Protein AF-B7WN94-F1 (afdb_monomer_lite)

Structure (mmCIF, N/CA/C/O backbone):
data_AF-B7WN94-F1
#
_entry.id   AF-B7WN94-F1
#
loop_
_atom_site.group_PDB
_atom_site.id
_atom_site.type_symbol
_atom_site.label_atom_id
_atom_site.label_alt_id
_atom_site.label_comp_id
_atom_site.label_asym_id
_atom_site.label_entity_id
_atom_site.label_seq_id
_atom_site.pdbx_PDB_ins_code
_atom_site.Cartn_x
_atom_site.Cartn_y
_atom_site.Cartn_z
_atom_site.occupancy
_atom_site.B_iso_or_equiv
_atom_site.auth_seq_id
_atom_site.auth_comp_id
_atom_site.auth_asym_id
_atom_site.auth_atom_id
_atom_site.pdbx_PDB_model_num
ATOM 1 N N . MET A 1 1 ? 0.926 31.985 -8.164 1.00 32.06 1 MET A N 1
ATOM 2 C CA . MET A 1 1 ? 0.352 30.804 -8.839 1.00 32.06 1 MET A CA 1
ATOM 3 C C . MET A 1 1 ? 0.711 29.591 -8.010 1.00 32.06 1 MET A C 1
ATOM 5 O O . MET A 1 1 ? 1.872 29.433 -7.659 1.00 32.06 1 MET A O 1
ATOM 9 N N . SER A 1 2 ? -0.321 28.874 -7.577 1.00 38.44 2 SER A N 1
ATOM 10 C CA . SER A 1 2 ? -0.277 27.824 -6.563 1.00 38.44 2 SER A CA 1
ATOM 11 C C . SER A 1 2 ? 0.171 26.502 -7.182 1.00 38.44 2 SER A C 1
ATOM 13 O O . SER A 1 2 ? -0.452 26.045 -8.133 1.00 38.44 2 SER A O 1
ATOM 15 N N . MET A 1 3 ? 1.222 25.898 -6.632 1.00 33.12 3 MET A N 1
ATOM 16 C CA . MET A 1 3 ? 1.502 24.466 -6.738 1.00 33.12 3 MET A CA 1
ATOM 17 C C . MET A 1 3 ? 2.016 24.026 -5.371 1.00 33.12 3 MET A C 1
ATOM 19 O O . MET A 1 3 ? 3.213 24.041 -5.102 1.00 33.12 3 MET A O 1
ATOM 23 N N . LYS A 1 4 ? 1.087 23.709 -4.474 1.00 34.81 4 LYS A N 1
ATOM 24 C CA . LYS A 1 4 ? 1.373 22.890 -3.297 1.00 34.81 4 LYS A CA 1
ATOM 25 C C . LYS A 1 4 ? 0.512 21.641 -3.381 1.00 34.81 4 LYS A C 1
ATOM 27 O O . LYS A 1 4 ? -0.418 21.465 -2.610 1.00 34.81 4 LYS A O 1
ATOM 32 N N . GLU A 1 5 ? 0.832 20.784 -4.341 1.00 36.53 5 GLU A N 1
ATOM 33 C CA . GLU A 1 5 ? 0.541 19.358 -4.207 1.00 36.53 5 GLU A CA 1
ATOM 34 C C . GLU A 1 5 ? 1.697 18.728 -3.423 1.00 36.53 5 GLU A C 1
ATOM 36 O O . GLU A 1 5 ? 2.482 17.940 -3.937 1.00 36.53 5 GLU A O 1
ATOM 41 N N . GLU A 1 6 ? 1.831 19.102 -2.150 1.00 35.34 6 GLU A N 1
ATOM 42 C CA . GLU A 1 6 ? 2.543 18.255 -1.191 1.00 35.34 6 GLU A CA 1
ATOM 43 C C . GLU A 1 6 ? 1.537 17.229 -0.670 1.00 35.34 6 GLU A C 1
ATOM 45 O O . GLU A 1 6 ? 1.137 17.223 0.493 1.00 35.34 6 GLU A O 1
ATOM 50 N N . THR A 1 7 ? 1.084 16.346 -1.562 1.00 38.72 7 THR A N 1
ATOM 51 C CA . THR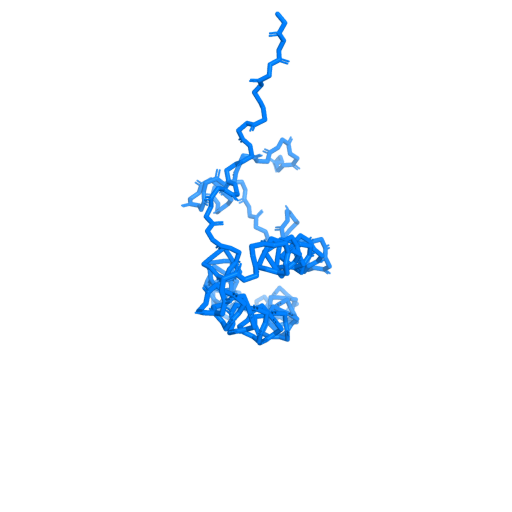 A 1 7 ? 0.520 15.077 -1.117 1.00 38.72 7 THR A CA 1
ATOM 52 C C . THR A 1 7 ? 1.665 14.344 -0.431 1.00 38.72 7 THR A C 1
ATOM 54 O O . THR A 1 7 ? 2.598 13.893 -1.098 1.00 38.72 7 THR A O 1
ATOM 57 N N . ASN A 1 8 ? 1.623 14.237 0.893 1.00 40.78 8 ASN A N 1
ATOM 58 C CA . ASN A 1 8 ? 2.562 13.468 1.718 1.00 40.78 8 ASN A CA 1
ATOM 59 C C . ASN A 1 8 ? 2.426 11.939 1.502 1.00 40.78 8 ASN A C 1
ATOM 61 O O . ASN A 1 8 ? 2.404 11.138 2.429 1.00 40.78 8 ASN A O 1
ATOM 65 N N . LEU A 1 9 ? 2.361 11.540 0.232 1.00 48.88 9 LEU A N 1
ATOM 66 C CA . LEU A 1 9 ? 2.454 10.203 -0.343 1.00 48.88 9 LEU A CA 1
ATOM 67 C C . LEU A 1 9 ? 3.776 10.067 -1.133 1.00 48.88 9 LEU A C 1
ATOM 69 O O . LEU A 1 9 ? 3.837 9.328 -2.116 1.00 48.88 9 LEU A O 1
ATOM 73 N N . SER A 1 10 ? 4.831 10.795 -0.733 1.00 46.09 10 SER A N 1
ATOM 74 C CA . SER A 1 10 ? 6.145 10.803 -1.408 1.00 46.09 10 SER A CA 1
ATOM 75 C C . SER A 1 10 ? 7.035 9.593 -1.075 1.00 46.09 10 SER A C 1
ATOM 77 O O . SER A 1 10 ? 8.171 9.506 -1.539 1.00 46.09 10 SER A O 1
ATOM 79 N N . GLY A 1 11 ? 6.518 8.636 -0.297 1.00 58.25 11 GLY A N 1
ATOM 80 C CA . GLY A 1 11 ? 7.164 7.349 -0.054 1.00 58.25 11 GLY A CA 1
ATOM 81 C C . GLY A 1 11 ? 6.980 6.372 -1.218 1.00 58.25 11 GLY A C 1
ATOM 82 O O . GLY A 1 11 ? 5.985 6.419 -1.941 1.00 58.25 11 GLY A O 1
ATOM 83 N N . ASP A 1 12 ? 7.939 5.456 -1.380 1.00 83.81 12 ASP A N 1
ATOM 84 C CA . ASP A 1 12 ? 7.809 4.305 -2.278 1.00 83.81 12 ASP A CA 1
ATOM 85 C C . ASP A 1 12 ? 6.462 3.578 -2.031 1.00 83.81 12 ASP A C 1
ATOM 87 O O . ASP A 1 12 ? 6.110 3.359 -0.865 1.00 83.81 12 ASP A O 1
ATOM 91 N N . PRO A 1 13 ? 5.694 3.208 -3.082 1.00 88.25 13 PRO A N 1
ATOM 92 C CA . PRO A 1 13 ? 4.333 2.687 -2.934 1.00 88.25 13 PRO A CA 1
ATOM 93 C C . PRO A 1 13 ? 4.203 1.510 -1.967 1.00 88.25 13 PRO A C 1
ATOM 95 O O . PRO A 1 13 ? 3.224 1.433 -1.223 1.00 88.25 13 PRO A O 1
ATOM 98 N N . LEU A 1 14 ? 5.205 0.629 -1.928 1.00 90.06 14 LEU A N 1
ATOM 99 C CA . LEU A 1 14 ? 5.219 -0.522 -1.032 1.00 90.06 14 LEU A CA 1
ATOM 100 C C . LEU A 1 14 ? 5.338 -0.084 0.432 1.00 90.06 14 LEU A C 1
ATOM 102 O O . LEU A 1 14 ? 4.654 -0.605 1.312 1.00 90.06 14 LEU A O 1
ATOM 106 N N . THR A 1 15 ? 6.175 0.919 0.689 1.00 89.12 15 THR A N 1
ATOM 107 C CA . THR A 1 15 ? 6.362 1.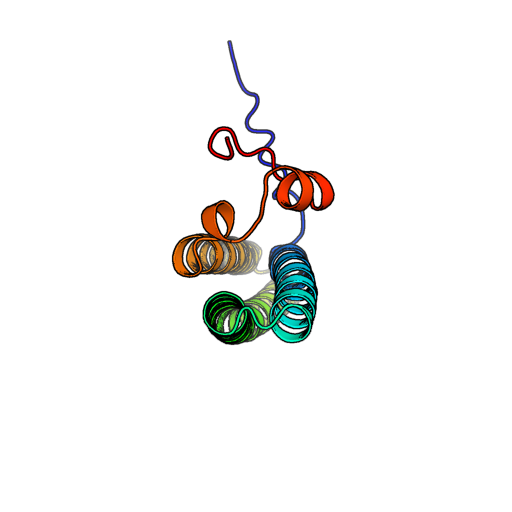483 2.030 1.00 89.12 15 THR A CA 1
ATOM 108 C C . THR A 1 15 ? 5.084 2.150 2.530 1.00 89.12 15 THR A C 1
ATOM 110 O O . THR A 1 15 ? 4.693 1.934 3.677 1.00 89.12 15 THR A O 1
ATOM 113 N N . SER A 1 16 ? 4.391 2.917 1.683 1.00 87.00 16 SER A N 1
ATOM 114 C CA . SER A 1 16 ? 3.122 3.553 2.060 1.00 87.00 16 SER A CA 1
ATOM 115 C C . SER A 1 16 ? 2.057 2.524 2.446 1.00 87.00 16 SER A C 1
ATOM 117 O O . SER A 1 16 ? 1.418 2.669 3.488 1.00 87.00 16 SER A O 1
ATOM 119 N N . VAL A 1 17 ? 1.891 1.468 1.644 1.00 91.38 17 VAL A N 1
ATOM 120 C CA . VAL A 1 17 ? 0.908 0.401 1.900 1.00 91.38 17 VAL A CA 1
ATOM 121 C C . VAL A 1 17 ? 1.204 -0.322 3.219 1.00 91.38 17 VAL A C 1
ATOM 123 O O . VAL A 1 17 ? 0.308 -0.468 4.051 1.00 91.38 17 VAL A O 1
ATOM 126 N N . ARG A 1 18 ? 2.474 -0.660 3.477 1.00 92.12 18 ARG A N 1
ATOM 127 C CA . ARG A 1 18 ? 2.918 -1.280 4.740 1.00 92.12 18 ARG A CA 1
ATOM 128 C C . ARG A 1 18 ? 2.681 -0.403 5.963 1.00 92.12 18 ARG A C 1
ATOM 130 O O . ARG A 1 18 ? 2.315 -0.911 7.022 1.00 92.12 18 ARG A O 1
ATOM 137 N N . THR A 1 19 ? 2.900 0.903 5.835 1.00 88.75 19 THR A N 1
ATOM 138 C CA . THR A 1 19 ? 2.663 1.853 6.927 1.00 88.75 19 THR A CA 1
ATOM 139 C C . THR A 1 19 ? 1.183 1.900 7.293 1.00 88.75 19 THR A C 1
ATOM 141 O O . THR A 1 19 ? 0.853 1.738 8.465 1.00 88.75 19 THR A O 1
ATOM 144 N N . ILE A 1 20 ? 0.288 2.029 6.306 1.00 87.56 20 ILE A N 1
ATOM 145 C CA . ILE A 1 20 ? -1.164 2.010 6.551 1.00 87.56 20 ILE A CA 1
ATOM 146 C C . ILE A 1 20 ? -1.598 0.690 7.184 1.00 87.56 20 ILE A C 1
ATOM 148 O O . ILE A 1 20 ? -2.366 0.697 8.146 1.00 87.56 20 ILE A O 1
ATOM 152 N N . ARG A 1 21 ? -1.069 -0.436 6.694 1.00 93.44 21 ARG A N 1
ATOM 153 C CA . ARG A 1 21 ? -1.360 -1.756 7.258 1.00 93.44 21 ARG A CA 1
ATOM 154 C C . ARG A 1 21 ? -1.079 -1.811 8.758 1.00 93.44 21 ARG A C 1
ATOM 156 O O . ARG A 1 21 ? -1.952 -2.202 9.521 1.00 93.44 21 ARG A O 1
ATOM 163 N N . ARG A 1 22 ? 0.104 -1.351 9.181 1.00 90.94 22 ARG A N 1
ATOM 164 C CA . ARG A 1 22 ? 0.508 -1.328 10.598 1.00 90.94 22 ARG A CA 1
ATOM 165 C C . ARG A 1 22 ? -0.404 -0.458 11.456 1.00 90.94 22 ARG A C 1
ATOM 167 O O . ARG A 1 22 ? -0.718 -0.833 12.581 1.00 90.94 22 ARG A O 1
ATOM 174 N N . VAL A 1 23 ? -0.841 0.692 10.942 1.00 89.00 23 VAL A N 1
ATOM 175 C CA . VAL A 1 23 ? -1.787 1.554 11.669 1.00 89.00 23 VAL A CA 1
ATOM 176 C C . VAL A 1 23 ? -3.134 0.848 11.841 1.00 89.00 23 VAL A C 1
ATOM 178 O O . VAL A 1 23 ? -3.700 0.854 12.932 1.00 89.00 23 VAL A O 1
ATOM 181 N N . LEU A 1 24 ? -3.631 0.182 10.796 1.00 90.81 24 LEU A N 1
ATOM 182 C CA . LEU A 1 24 ? -4.877 -0.582 10.871 1.00 90.81 24 LEU A CA 1
ATOM 183 C C . LEU A 1 24 ? -4.768 -1.795 11.804 1.00 90.81 24 LEU A C 1
ATOM 185 O O . LEU A 1 24 ? -5.732 -2.086 12.507 1.00 90.81 24 LEU A O 1
ATOM 189 N N . GLU A 1 25 ? -3.616 -2.472 11.851 1.00 93.56 25 GLU A N 1
ATOM 190 C CA . GLU A 1 25 ? -3.331 -3.551 12.811 1.00 93.56 25 GLU A CA 1
ATOM 191 C C . GLU A 1 25 ? -3.456 -3.030 14.252 1.00 93.56 25 GLU A C 1
ATOM 193 O O . GLU A 1 25 ? -4.227 -3.575 15.042 1.00 93.56 25 GLU A O 1
ATOM 198 N N . GLN A 1 26 ? -2.806 -1.905 14.570 1.00 91.06 26 GLN A N 1
ATOM 199 C CA . GLN A 1 26 ? -2.893 -1.272 15.893 1.00 91.06 26 GLN A CA 1
ATOM 200 C C . GLN A 1 26 ? -4.324 -0.830 16.239 1.00 91.06 26 GLN A C 1
ATOM 202 O O . GLN A 1 26 ? -4.797 -1.040 17.362 1.00 91.06 26 GLN A O 1
ATOM 207 N N . LYS A 1 27 ? -5.048 -0.246 15.274 1.00 89.31 27 LYS A N 1
ATOM 208 C CA . LYS A 1 27 ? -6.441 0.188 15.465 1.00 89.31 27 LYS A CA 1
ATOM 209 C C . LYS A 1 27 ? -7.378 -1.002 15.674 1.00 89.31 27 LYS A C 1
ATOM 211 O O . LYS A 1 27 ? -8.270 -0.932 16.520 1.00 89.31 27 LYS A O 1
ATOM 216 N N . MET A 1 28 ? -7.152 -2.107 14.962 1.00 93.06 28 MET A N 1
ATOM 217 C CA . MET A 1 28 ? -7.876 -3.366 15.141 1.00 93.06 28 MET A CA 1
ATOM 218 C C . MET A 1 28 ? -7.639 -3.957 16.534 1.00 93.06 28 MET A C 1
ATOM 220 O O . MET A 1 28 ? -8.601 -4.331 17.205 1.00 93.06 28 MET A O 1
ATOM 224 N N . GLU A 1 29 ? -6.384 -4.034 16.980 1.00 92.94 29 GLU A N 1
ATOM 225 C CA . GLU A 1 29 ? -6.021 -4.549 18.306 1.00 92.94 29 GLU A CA 1
ATOM 226 C C . GLU A 1 29 ? -6.677 -3.732 19.421 1.00 92.94 29 GLU A C 1
ATOM 228 O O . GLU A 1 29 ? -7.317 -4.298 20.312 1.00 92.94 29 GLU A O 1
ATOM 233 N N . LYS A 1 30 ? -6.616 -2.399 19.322 1.00 91.31 30 LYS A N 1
ATOM 234 C CA . LYS A 1 30 ? -7.293 -1.493 20.257 1.00 91.31 30 LYS A CA 1
ATOM 235 C C . LYS A 1 30 ? -8.813 -1.670 20.231 1.00 91.31 30 LYS A C 1
ATOM 237 O O . LYS A 1 30 ? -9.436 -1.751 21.284 1.00 91.31 30 LYS A O 1
ATOM 242 N N . ALA A 1 31 ? -9.420 -1.774 19.048 1.00 90.62 31 ALA A N 1
ATOM 243 C CA . ALA A 1 31 ? -10.859 -1.999 18.919 1.00 90.62 31 ALA A CA 1
ATOM 244 C C . ALA A 1 31 ? -11.295 -3.346 19.520 1.00 90.62 31 ALA A C 1
ATOM 246 O O . ALA A 1 31 ? -12.350 -3.415 20.149 1.00 90.62 31 ALA A O 1
ATOM 247 N N . ASN A 1 32 ? -10.486 -4.399 19.373 1.00 91.75 32 ASN A N 1
ATOM 248 C CA . ASN A 1 32 ? -10.726 -5.688 20.021 1.00 91.75 32 ASN A CA 1
ATOM 249 C C . ASN A 1 32 ? -10.645 -5.581 21.547 1.00 91.75 32 ASN A C 1
ATOM 251 O O . ASN A 1 32 ? -11.526 -6.098 22.232 1.00 91.75 32 ASN A O 1
ATOM 255 N N . PHE A 1 33 ? -9.631 -4.886 22.069 1.00 93.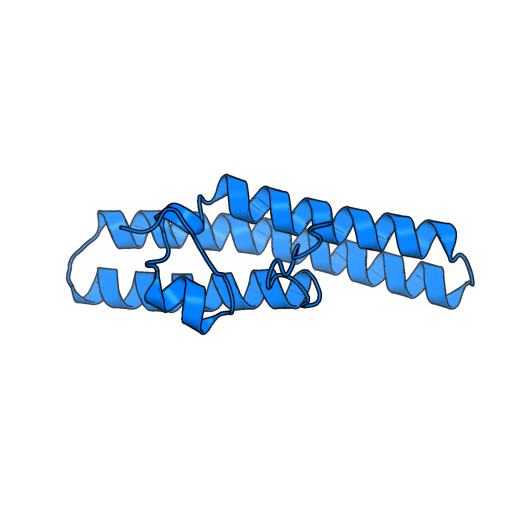25 33 PHE A N 1
ATOM 256 C CA . PHE A 1 33 ? -9.483 -4.642 23.506 1.00 93.25 33 PHE A CA 1
ATOM 257 C C . PHE A 1 33 ? -10.680 -3.868 24.085 1.00 93.25 33 PHE A C 1
ATOM 259 O O . PHE A 1 33 ? -11.211 -4.239 25.129 1.00 93.25 33 PHE A O 1
ATOM 266 N N . ASP A 1 34 ? -11.160 -2.854 23.363 1.00 92.50 34 ASP A N 1
ATOM 267 C CA . ASP A 1 34 ? -12.310 -2.025 23.746 1.00 92.50 34 ASP A CA 1
ATOM 268 C C . ASP A 1 34 ? -13.677 -2.726 23.553 1.00 92.50 34 ASP A C 1
ATOM 270 O O . ASP A 1 34 ? -14.719 -2.129 23.829 1.00 92.50 34 ASP A O 1
ATOM 274 N N . GLY A 1 35 ? -13.718 -3.954 23.018 1.00 91.00 35 GLY A N 1
ATOM 275 C CA . GLY A 1 35 ? -14.966 -4.661 22.700 1.00 91.00 35 GLY A CA 1
ATOM 276 C C . GLY A 1 35 ? -15.737 -4.095 21.495 1.00 91.00 35 GLY A C 1
ATOM 277 O O . GLY A 1 35 ? -16.914 -4.402 21.299 1.00 91.00 35 GLY A O 1
ATOM 278 N N . LYS A 1 36 ? -15.095 -3.278 20.653 1.00 90.94 36 LYS A N 1
ATOM 279 C CA . LYS A 1 36 ? -15.676 -2.657 19.449 1.00 90.94 36 LYS A CA 1
ATOM 280 C C . LYS A 1 36 ? -15.573 -3.595 18.242 1.00 90.94 36 LYS A C 1
ATOM 282 O O . LYS A 1 36 ? -14.866 -3.323 17.270 1.00 90.94 36 LYS A O 1
ATOM 287 N N . THR A 1 37 ? -16.316 -4.700 18.278 1.00 89.44 37 THR A N 1
ATOM 288 C CA . THR A 1 37 ? -16.220 -5.796 17.292 1.00 89.44 37 THR A CA 1
ATOM 289 C C . THR A 1 37 ? -16.415 -5.351 15.837 1.00 89.44 37 THR A C 1
ATOM 291 O O . THR A 1 37 ? -15.731 -5.852 14.943 1.00 89.44 37 THR A O 1
ATOM 294 N N . ILE A 1 38 ? -17.313 -4.392 15.574 1.00 88.88 38 ILE A N 1
ATOM 295 C CA . ILE A 1 38 ? -17.543 -3.875 14.213 1.00 88.88 38 ILE A CA 1
ATOM 296 C C . ILE A 1 38 ? -16.295 -3.150 13.703 1.00 88.88 38 ILE A C 1
ATOM 298 O O . ILE A 1 38 ? -15.830 -3.440 12.604 1.00 88.88 38 ILE A O 1
ATOM 302 N N . GLN A 1 39 ? -15.718 -2.260 14.513 1.00 86.81 39 GLN A N 1
ATOM 303 C CA . GLN A 1 39 ? -14.522 -1.506 14.143 1.00 86.81 39 GLN A CA 1
ATOM 304 C C . GLN A 1 39 ? -13.331 -2.438 13.889 1.00 86.81 39 GLN A C 1
ATOM 306 O O . GLN A 1 39 ? -12.644 -2.288 12.878 1.00 86.81 39 GLN A O 1
ATOM 311 N N . ALA A 1 40 ? -13.136 -3.449 14.741 1.00 89.94 40 ALA A N 1
ATOM 312 C CA . ALA A 1 40 ? -12.108 -4.465 14.533 1.00 89.94 40 ALA A CA 1
ATOM 313 C C . ALA A 1 40 ? -12.323 -5.250 13.226 1.00 89.94 40 ALA A C 1
ATOM 315 O O . ALA A 1 40 ? -11.385 -5.443 12.455 1.00 89.94 40 ALA A O 1
ATOM 316 N N . THR A 1 41 ? -13.568 -5.636 12.923 1.00 90.56 41 THR A N 1
ATOM 317 C CA . THR A 1 41 ? -13.908 -6.353 11.680 1.00 90.56 41 THR A CA 1
ATOM 318 C C . THR A 1 41 ? -13.643 -5.505 10.436 1.00 90.56 41 THR A C 1
ATOM 320 O O . THR A 1 41 ? -13.157 -6.016 9.427 1.00 90.56 41 THR A O 1
ATOM 323 N N . VAL A 1 42 ? -13.954 -4.209 10.488 1.00 90.75 42 VAL A N 1
ATOM 324 C CA . VAL A 1 42 ? -13.691 -3.283 9.381 1.00 90.75 42 VAL A CA 1
ATOM 325 C C . VAL A 1 42 ? -12.184 -3.121 9.158 1.00 90.75 42 VAL A C 1
ATOM 327 O O . VAL A 1 42 ? -11.735 -3.240 8.018 1.00 90.75 42 VAL A O 1
ATOM 330 N N . CYS A 1 43 ? -11.398 -2.948 10.227 1.00 91.19 43 CYS A N 1
ATOM 331 C CA . CYS A 1 43 ? -9.936 -2.877 10.130 1.00 91.19 43 CYS A CA 1
ATOM 332 C C . CYS A 1 43 ? -9.344 -4.175 9.560 1.00 91.19 43 CYS A C 1
ATOM 334 O O . CYS A 1 43 ? -8.511 -4.118 8.661 1.00 91.19 43 CYS A O 1
ATOM 336 N N . LEU A 1 44 ? -9.828 -5.344 9.997 1.00 93.38 44 LEU A N 1
ATOM 337 C CA . LEU A 1 44 ? -9.391 -6.639 9.468 1.00 93.38 44 LEU A CA 1
ATOM 338 C C . LEU A 1 44 ? -9.628 -6.758 7.956 1.00 93.38 44 LEU A C 1
ATOM 340 O O . LEU A 1 44 ? -8.738 -7.175 7.219 1.00 93.38 44 LEU A O 1
ATOM 344 N N . ARG A 1 45 ? -10.816 -6.367 7.478 1.00 93.88 45 ARG A N 1
ATOM 345 C CA . ARG A 1 45 ? -11.131 -6.387 6.039 1.00 93.88 45 ARG A CA 1
ATOM 346 C C . ARG A 1 45 ? -10.237 -5.433 5.248 1.00 93.88 45 ARG A C 1
ATOM 348 O O . ARG A 1 45 ? -9.816 -5.772 4.145 1.00 93.88 45 ARG A O 1
ATOM 355 N N . ALA A 1 46 ? -9.940 -4.262 5.810 1.00 93.25 46 ALA A N 1
ATOM 356 C CA . ALA A 1 46 ? -9.017 -3.310 5.206 1.00 93.25 46 ALA A CA 1
ATOM 357 C C . ALA A 1 46 ? -7.591 -3.883 5.109 1.00 93.25 46 ALA A C 1
ATOM 359 O O . ALA A 1 46 ? -6.988 -3.805 4.042 1.00 93.25 46 ALA A O 1
ATOM 360 N N . ILE A 1 47 ? -7.092 -4.529 6.170 1.00 94.81 47 ILE A N 1
ATOM 361 C CA . ILE A 1 47 ? -5.781 -5.204 6.189 1.00 94.81 47 ILE A CA 1
ATOM 362 C C . ILE A 1 47 ? -5.716 -6.299 5.120 1.00 94.81 47 ILE A C 1
ATOM 364 O O . ILE A 1 47 ? -4.798 -6.293 4.308 1.00 94.81 47 ILE A O 1
ATOM 368 N N . GLN A 1 48 ? -6.724 -7.173 5.041 1.00 94.75 48 GLN A N 1
ATOM 369 C CA . GLN A 1 48 ? -6.773 -8.239 4.030 1.00 94.75 48 GLN A CA 1
ATOM 370 C C . GLN A 1 48 ? -6.709 -7.682 2.604 1.00 94.75 48 GLN A C 1
ATOM 372 O O . GLN A 1 48 ? -5.995 -8.202 1.748 1.00 94.75 48 GLN A O 1
ATOM 377 N N . ARG A 1 49 ? -7.432 -6.587 2.345 1.00 94.81 49 ARG A N 1
ATOM 378 C CA . ARG A 1 49 ? -7.408 -5.919 1.042 1.00 94.81 49 ARG A CA 1
ATOM 379 C C . ARG A 1 49 ? -6.048 -5.287 0.750 1.00 94.81 49 ARG A C 1
ATOM 381 O O . ARG A 1 49 ? -5.604 -5.296 -0.392 1.00 94.81 49 ARG A O 1
ATOM 388 N N . ILE A 1 50 ? -5.398 -4.744 1.771 1.00 95.19 50 ILE A N 1
ATOM 389 C CA . ILE A 1 50 ? -4.046 -4.196 1.694 1.00 95.19 50 ILE A CA 1
ATOM 390 C C . ILE A 1 50 ? -3.022 -5.286 1.379 1.00 95.19 50 ILE A C 1
ATOM 392 O O . ILE A 1 50 ? -2.229 -5.078 0.465 1.00 95.19 50 ILE A O 1
ATOM 396 N N . ASP A 1 51 ? -3.086 -6.450 2.027 1.00 96.06 51 ASP A N 1
ATOM 397 C CA . ASP A 1 51 ? -2.174 -7.573 1.768 1.00 96.06 51 ASP A CA 1
ATOM 398 C C . ASP A 1 51 ? -2.265 -8.058 0.306 1.00 96.06 51 ASP A C 1
ATOM 400 O O . ASP A 1 51 ? -1.245 -8.308 -0.342 1.00 96.06 51 ASP A O 1
ATOM 404 N N . GLU A 1 52 ? -3.477 -8.118 -0.264 1.00 95.31 52 GLU A N 1
ATOM 405 C CA . GLU A 1 52 ? -3.677 -8.461 -1.682 1.00 95.31 52 GLU A CA 1
ATOM 406 C C . GLU A 1 52 ? -2.960 -7.488 -2.631 1.00 95.31 52 GLU A C 1
ATOM 408 O O . GLU A 1 52 ? -2.424 -7.898 -3.666 1.00 95.31 52 GLU A O 1
ATOM 413 N N . TYR A 1 53 ? -2.975 -6.192 -2.314 1.00 95.81 53 TYR A N 1
ATOM 414 C CA . TYR A 1 53 ? -2.327 -5.165 -3.131 1.00 95.81 53 TYR A CA 1
ATOM 415 C C . TYR A 1 53 ? -0.833 -5.040 -2.838 1.00 95.81 53 TYR A C 1
ATOM 417 O O . TYR A 1 53 ? -0.079 -4.752 -3.765 1.00 95.81 53 TYR A O 1
ATOM 425 N N . GLU A 1 54 ? -0.389 -5.307 -1.610 1.00 95.88 54 GLU A N 1
ATOM 426 C CA . GLU A 1 54 ? 1.030 -5.383 -1.261 1.00 95.88 54 GLU A CA 1
ATOM 427 C C . GLU A 1 54 ? 1.731 -6.421 -2.143 1.00 95.88 54 GLU A C 1
ATOM 429 O O . GLU A 1 54 ? 2.676 -6.075 -2.852 1.00 95.88 54 GLU A O 1
ATOM 434 N N . ALA A 1 55 ? 1.190 -7.642 -2.224 1.00 96.69 55 ALA A N 1
ATOM 435 C CA . ALA A 1 55 ? 1.741 -8.702 -3.072 1.00 96.69 55 ALA A CA 1
ATOM 436 C C . ALA A 1 55 ? 1.806 -8.304 -4.562 1.00 96.69 55 ALA A C 1
ATOM 438 O O . ALA A 1 55 ? 2.765 -8.624 -5.268 1.00 96.69 55 ALA A O 1
ATOM 439 N N . ARG A 1 56 ? 0.804 -7.562 -5.058 1.00 96.25 56 ARG A N 1
ATOM 440 C CA . ARG A 1 56 ? 0.807 -7.036 -6.438 1.00 96.25 56 ARG A CA 1
ATOM 441 C C . ARG A 1 56 ? 1.895 -5.985 -6.646 1.00 96.25 56 ARG A C 1
ATOM 443 O O . ARG A 1 56 ? 2.552 -5.985 -7.686 1.00 96.25 56 ARG A O 1
ATOM 450 N N . ILE A 1 57 ? 2.085 -5.094 -5.677 1.00 95.94 57 ILE A N 1
ATOM 451 C CA . ILE A 1 57 ? 3.120 -4.058 -5.726 1.00 95.94 57 ILE A CA 1
ATOM 452 C C . ILE A 1 57 ? 4.516 -4.694 -5.655 1.00 95.94 57 ILE A C 1
ATOM 454 O O . ILE A 1 57 ? 5.406 -4.238 -6.368 1.00 95.94 57 ILE A O 1
ATOM 458 N N . GLU A 1 58 ? 4.715 -5.760 -4.875 1.00 97.12 58 GLU A N 1
ATOM 459 C CA . GLU A 1 58 ? 5.984 -6.506 -4.818 1.00 97.12 58 GLU A CA 1
ATOM 460 C C . GLU A 1 58 ? 6.341 -7.184 -6.150 1.00 97.12 58 GLU A C 1
ATOM 462 O O . GLU A 1 58 ? 7.490 -7.111 -6.603 1.00 97.12 58 GLU A O 1
ATOM 467 N N . ASP A 1 59 ? 5.362 -7.797 -6.821 1.00 97.50 59 ASP A N 1
ATOM 468 C CA . ASP A 1 59 ? 5.558 -8.363 -8.160 1.00 97.50 59 ASP A CA 1
ATOM 469 C C . ASP A 1 59 ? 5.923 -7.264 -9.173 1.00 97.50 59 ASP A C 1
ATOM 471 O O . ASP A 1 59 ? 6.900 -7.389 -9.918 1.00 97.50 59 ASP A O 1
ATOM 475 N N . LEU A 1 60 ? 5.211 -6.133 -9.151 1.00 96.75 60 LEU A N 1
ATOM 476 C CA . LEU A 1 60 ? 5.532 -4.978 -9.994 1.00 96.75 60 LEU A CA 1
ATOM 477 C C . LEU A 1 60 ? 6.919 -4.397 -9.690 1.00 96.75 60 LEU A C 1
ATOM 479 O O . LEU A 1 60 ? 7.649 -4.067 -10.626 1.00 96.75 60 LEU A O 1
ATOM 483 N N . ALA A 1 61 ? 7.317 -4.318 -8.419 1.00 95.25 61 ALA A N 1
ATOM 484 C CA . ALA A 1 61 ? 8.647 -3.873 -8.015 1.00 95.25 61 ALA A CA 1
ATOM 485 C C . ALA A 1 61 ? 9.734 -4.812 -8.556 1.00 95.25 61 ALA A C 1
ATOM 487 O O . ALA A 1 61 ? 10.733 -4.351 -9.106 1.00 95.25 61 ALA A O 1
ATOM 488 N N . THR A 1 62 ? 9.506 -6.124 -8.487 1.00 97.12 62 THR A N 1
ATOM 489 C CA . THR A 1 62 ? 10.417 -7.130 -9.050 1.00 97.12 62 THR A CA 1
ATOM 490 C C . THR A 1 62 ? 10.553 -6.973 -10.567 1.00 97.12 62 THR A C 1
ATOM 492 O O . THR A 1 62 ? 11.664 -7.001 -11.102 1.00 97.12 62 THR A O 1
ATOM 495 N N . ARG A 1 63 ? 9.439 -6.769 -11.281 1.00 96.88 63 ARG A N 1
ATOM 496 C CA . ARG A 1 63 ? 9.442 -6.530 -12.736 1.00 96.88 63 ARG A CA 1
ATOM 497 C C . ARG A 1 63 ? 10.126 -5.213 -13.101 1.00 96.88 63 ARG A C 1
ATOM 499 O O . ARG A 1 63 ? 10.887 -5.181 -14.066 1.00 96.88 63 ARG A O 1
ATOM 506 N N . ARG A 1 64 ? 9.920 -4.157 -12.306 1.00 95.75 64 ARG A N 1
ATOM 507 C CA . ARG A 1 64 ? 10.617 -2.871 -12.446 1.00 95.75 64 ARG A CA 1
ATOM 508 C C . ARG A 1 64 ? 12.128 -3.054 -12.351 1.00 95.75 64 ARG A C 1
ATOM 510 O O . ARG A 1 64 ? 12.840 -2.561 -13.219 1.00 95.75 64 ARG A O 1
ATOM 517 N N . SER A 1 65 ? 12.610 -3.773 -11.337 1.00 94.69 65 SER A N 1
ATOM 518 C CA . SER A 1 65 ? 14.043 -4.043 -11.162 1.00 94.69 65 SER A CA 1
ATOM 519 C C . SER A 1 65 ? 14.627 -4.803 -12.353 1.00 94.69 65 SER A C 1
ATOM 521 O O . SER A 1 65 ? 15.637 -4.374 -12.898 1.00 94.69 65 SER A O 1
ATOM 523 N N . LYS A 1 66 ? 13.940 -5.842 -12.845 1.00 97.06 66 LYS A N 1
ATOM 524 C CA . LYS A 1 66 ? 14.364 -6.576 -14.052 1.00 97.06 66 LYS A CA 1
ATOM 525 C C . LYS A 1 66 ? 14.430 -5.686 -15.296 1.00 97.06 66 LYS A C 1
ATOM 527 O O . LYS A 1 66 ? 15.362 -5.808 -16.081 1.00 97.06 66 LYS A O 1
ATOM 532 N N . ALA A 1 67 ? 13.464 -4.783 -15.479 1.00 94.62 67 ALA A N 1
ATOM 533 C CA . ALA A 1 67 ? 13.479 -3.828 -16.588 1.00 94.62 67 ALA A CA 1
ATOM 534 C C . ALA A 1 67 ? 14.678 -2.865 -16.497 1.00 94.62 67 ALA A C 1
ATOM 536 O O . ALA A 1 67 ? 15.321 -2.587 -17.507 1.00 94.62 67 ALA A O 1
ATOM 537 N N . LEU A 1 68 ? 15.026 -2.413 -15.287 1.00 94.06 68 LEU A N 1
ATOM 538 C CA . LEU A 1 68 ? 16.216 -1.590 -15.050 1.00 94.06 68 LEU A CA 1
ATOM 539 C C . LEU A 1 68 ? 17.517 -2.354 -15.333 1.00 94.06 68 LEU A C 1
ATOM 541 O O . LEU A 1 68 ? 18.416 -1.790 -15.951 1.00 94.06 68 LEU A O 1
ATOM 545 N N . GLU A 1 69 ? 17.607 -3.626 -14.935 1.00 96.81 69 GLU A N 1
ATOM 546 C CA . GLU A 1 69 ? 18.778 -4.485 -15.182 1.00 96.81 69 GLU A CA 1
ATOM 547 C C . GLU A 1 69 ? 19.087 -4.647 -16.677 1.00 96.81 69 GLU A C 1
ATOM 549 O O . GLU A 1 69 ? 20.253 -4.648 -17.068 1.00 96.81 69 GLU A O 1
ATOM 554 N N . VAL A 1 70 ? 18.055 -4.742 -17.522 1.00 96.62 70 VAL A N 1
ATOM 555 C CA . VAL A 1 70 ? 18.210 -4.845 -18.986 1.00 96.62 70 VAL A CA 1
ATOM 556 C C . VAL A 1 70 ? 18.247 -3.484 -19.697 1.00 96.62 70 VAL A C 1
ATOM 558 O O . VAL A 1 70 ? 18.353 -3.437 -20.921 1.00 96.62 70 VAL A O 1
ATOM 561 N N . GLY A 1 71 ? 18.161 -2.375 -18.951 1.00 95.75 71 GLY A N 1
ATOM 562 C CA . GLY A 1 71 ? 18.209 -1.009 -19.482 1.00 95.75 71 GLY A CA 1
ATOM 563 C C . GLY A 1 71 ? 16.911 -0.498 -20.124 1.00 95.75 71 GLY A C 1
ATOM 564 O O . GLY A 1 71 ? 16.924 0.559 -20.756 1.00 95.75 71 GLY A O 1
ATOM 565 N N . ASP A 1 72 ? 15.782 -1.195 -19.962 1.00 96.88 72 ASP A N 1
ATOM 566 C CA . ASP A 1 72 ? 14.477 -0.756 -20.474 1.00 96.88 72 ASP A CA 1
ATOM 567 C C . ASP A 1 72 ? 13.805 0.228 -19.502 1.00 96.88 72 ASP A C 1
ATOM 569 O O . ASP A 1 72 ? 12.939 -0.114 -18.687 1.00 96.88 72 ASP A O 1
ATOM 573 N N . LEU A 1 73 ? 14.219 1.493 -19.599 1.00 94.88 73 LEU A N 1
ATOM 574 C CA . LEU A 1 73 ? 13.720 2.576 -18.746 1.00 94.88 73 LEU A CA 1
ATOM 575 C C . LEU A 1 73 ? 12.220 2.851 -18.942 1.00 94.88 73 LEU A C 1
ATOM 577 O O . LEU A 1 73 ? 11.537 3.230 -17.991 1.00 94.88 73 LEU A O 1
ATOM 581 N N . ASN A 1 74 ? 11.686 2.627 -20.147 1.00 96.25 74 ASN A N 1
ATOM 582 C CA . ASN A 1 74 ? 10.268 2.848 -20.434 1.00 96.25 74 ASN A CA 1
ATOM 583 C C . ASN A 1 74 ? 9.393 1.808 -19.727 1.00 96.25 74 ASN A C 1
ATOM 585 O O . ASN A 1 74 ? 8.359 2.158 -19.154 1.00 96.25 74 ASN A O 1
ATOM 589 N N . MET A 1 75 ? 9.795 0.534 -19.741 1.00 95.00 75 MET A N 1
ATOM 590 C CA . MET A 1 75 ? 9.085 -0.503 -18.990 1.00 95.00 75 MET A CA 1
ATOM 591 C C . MET A 1 75 ? 9.251 -0.339 -17.481 1.00 95.00 75 MET A C 1
ATOM 593 O O . MET A 1 75 ? 8.274 -0.509 -16.748 1.00 95.00 75 MET A O 1
ATOM 597 N N . ALA A 1 76 ? 10.436 0.055 -17.008 1.00 94.38 76 ALA A N 1
ATOM 598 C CA . ALA A 1 76 ? 10.639 0.367 -15.596 1.00 94.38 76 ALA A CA 1
ATOM 599 C C . ALA A 1 76 ? 9.680 1.475 -15.119 1.00 94.38 76 ALA A C 1
ATOM 601 O O . ALA A 1 76 ? 9.031 1.328 -14.080 1.00 94.38 76 ALA A O 1
ATOM 602 N N . GLU A 1 77 ? 9.514 2.540 -15.904 1.00 93.81 77 GLU A N 1
ATOM 603 C CA . GLU A 1 77 ? 8.591 3.625 -15.564 1.00 93.81 77 GLU A CA 1
ATOM 604 C C . GLU A 1 77 ? 7.122 3.181 -15.593 1.00 93.81 77 GLU A C 1
ATOM 606 O O . GLU A 1 77 ? 6.358 3.505 -14.683 1.00 93.81 77 GLU A O 1
ATOM 611 N N . ARG A 1 78 ? 6.723 2.357 -16.570 1.00 95.88 78 ARG A N 1
ATOM 612 C CA . ARG A 1 78 ? 5.370 1.771 -16.604 1.00 95.88 78 ARG A CA 1
ATOM 613 C C . ARG A 1 78 ? 5.076 0.938 -15.360 1.00 95.88 78 ARG A C 1
ATOM 615 O O . ARG A 1 78 ? 3.993 1.058 -14.791 1.00 95.88 78 ARG A O 1
ATOM 622 N N . HIS A 1 79 ? 6.029 0.119 -14.917 1.00 96.31 79 HIS A N 1
ATOM 623 C CA . HIS A 1 79 ? 5.876 -0.647 -13.682 1.00 96.31 79 HIS A CA 1
ATOM 624 C C . HIS A 1 79 ? 5.800 0.264 -12.455 1.00 96.31 79 HIS A C 1
ATOM 626 O O . HIS A 1 79 ? 4.968 0.021 -11.584 1.00 96.31 79 HIS A O 1
ATOM 632 N N . ARG A 1 80 ? 6.593 1.342 -12.402 1.00 93.81 80 ARG A N 1
ATOM 633 C CA . ARG A 1 80 ? 6.529 2.334 -11.318 1.00 93.81 80 ARG A CA 1
ATOM 634 C C . ARG A 1 80 ? 5.155 3.008 -11.233 1.00 93.81 80 ARG A C 1
ATOM 636 O O . ARG A 1 80 ? 4.610 3.113 -10.138 1.00 93.81 80 ARG A O 1
ATOM 643 N N . LEU A 1 81 ? 4.589 3.433 -12.363 1.00 94.25 81 LEU A N 1
ATOM 644 C CA . LEU A 1 81 ? 3.254 4.039 -12.412 1.00 94.25 81 LEU A CA 1
ATOM 645 C C . LEU A 1 81 ? 2.172 3.040 -11.986 1.00 94.25 81 LEU A C 1
ATOM 647 O O . LEU A 1 81 ? 1.350 3.365 -11.137 1.00 94.25 81 LEU A O 1
ATOM 651 N N . ALA A 1 82 ? 2.249 1.789 -12.451 1.00 95.38 82 ALA A N 1
ATOM 652 C CA . ALA A 1 82 ? 1.328 0.739 -12.017 1.00 95.38 82 ALA A CA 1
ATOM 653 C C . ALA A 1 82 ? 1.394 0.472 -10.498 1.00 95.38 82 ALA A C 1
ATOM 655 O O . ALA A 1 82 ? 0.367 0.205 -9.876 1.00 95.38 82 ALA A O 1
ATOM 656 N N . MET A 1 83 ? 2.578 0.569 -9.874 1.00 95.69 83 MET A N 1
ATOM 657 C CA . MET A 1 83 ? 2.706 0.464 -8.412 1.00 95.69 83 MET A CA 1
ATOM 658 C C . MET A 1 83 ? 1.963 1.600 -7.694 1.00 95.69 83 MET A C 1
ATOM 660 O O . MET A 1 83 ? 1.312 1.356 -6.677 1.00 95.69 83 MET A O 1
ATOM 664 N N . ILE A 1 84 ? 2.055 2.828 -8.214 1.00 92.44 84 ILE A N 1
ATOM 665 C CA . ILE A 1 84 ? 1.344 3.999 -7.677 1.00 92.44 84 ILE A CA 1
ATOM 666 C C . ILE A 1 84 ? -0.168 3.813 -7.823 1.00 92.44 84 ILE A C 1
ATOM 668 O O . ILE A 1 84 ? -0.894 3.978 -6.845 1.00 92.44 84 ILE A O 1
ATOM 672 N N . ASP A 1 85 ? -0.629 3.371 -8.992 1.00 93.00 85 ASP A N 1
ATOM 673 C CA . ASP A 1 85 ? -2.049 3.110 -9.235 1.00 93.00 85 ASP A CA 1
ATOM 674 C C . ASP A 1 85 ? -2.592 2.027 -8.293 1.00 93.00 85 ASP A C 1
ATOM 676 O O . ASP A 1 85 ? -3.692 2.165 -7.749 1.00 93.00 85 ASP A O 1
ATOM 680 N N . CYS A 1 86 ? -1.820 0.961 -8.046 1.00 93.12 86 CYS A N 1
ATOM 681 C CA . CYS A 1 86 ? -2.178 -0.070 -7.071 1.00 93.12 86 CYS A CA 1
ATOM 682 C C . CYS A 1 86 ? -2.332 0.505 -5.658 1.00 93.12 86 CYS A C 1
ATOM 684 O O . CYS A 1 86 ? -3.336 0.219 -5.001 1.00 93.12 86 CYS A O 1
ATOM 686 N N . ARG A 1 87 ? -1.377 1.329 -5.205 1.00 92.25 87 ARG A N 1
ATOM 687 C CA . ARG A 1 87 ? -1.439 2.007 -3.901 1.00 92.25 87 ARG A CA 1
ATOM 688 C C . ARG A 1 87 ? -2.689 2.882 -3.792 1.00 92.25 87 ARG A C 1
ATOM 690 O O . ARG A 1 87 ? -3.451 2.754 -2.836 1.00 92.25 87 ARG A O 1
ATOM 697 N N . ASP A 1 88 ? -2.924 3.743 -4.773 1.00 90.12 88 ASP A N 1
ATOM 698 C CA . ASP A 1 88 ? -4.033 4.699 -4.723 1.00 90.12 88 ASP A CA 1
ATOM 699 C C . ASP A 1 88 ? -5.387 3.984 -4.799 1.00 90.12 88 ASP A C 1
ATOM 701 O O . ASP A 1 88 ? -6.341 4.352 -4.107 1.00 90.12 88 ASP A O 1
ATOM 705 N N . THR A 1 89 ? -5.464 2.907 -5.586 1.00 92.19 89 THR A N 1
ATOM 706 C CA . THR A 1 89 ? -6.659 2.063 -5.674 1.00 92.19 89 THR A CA 1
ATOM 707 C C . THR A 1 89 ? -6.980 1.418 -4.332 1.00 92.19 89 THR A C 1
ATOM 709 O O . THR A 1 89 ? -8.136 1.462 -3.908 1.00 92.19 89 THR A O 1
ATOM 712 N N . VAL A 1 90 ? -5.991 0.835 -3.644 1.00 91.69 90 VAL A N 1
ATOM 713 C CA . VAL A 1 90 ? -6.261 0.180 -2.359 1.00 91.69 90 VAL A CA 1
ATOM 714 C C . VAL A 1 90 ? -6.621 1.187 -1.276 1.00 91.69 90 VAL A C 1
ATOM 716 O O . VAL A 1 90 ? -7.565 0.938 -0.531 1.00 91.69 90 VAL A O 1
ATOM 719 N N . PHE A 1 91 ? -5.975 2.356 -1.243 1.00 88.62 91 PHE A N 1
ATOM 720 C CA . PHE A 1 91 ? -6.302 3.401 -0.269 1.00 88.62 91 PHE A CA 1
ATOM 721 C C . PHE A 1 91 ? -7.737 3.907 -0.417 1.00 88.62 91 PHE A C 1
ATOM 723 O O . PHE A 1 91 ? -8.450 4.047 0.580 1.00 88.62 91 PHE A O 1
ATOM 730 N N . ARG A 1 92 ? -8.205 4.082 -1.657 1.00 86.94 92 ARG A N 1
ATOM 731 C CA . ARG A 1 92 ? -9.613 4.404 -1.924 1.00 86.94 92 ARG A CA 1
ATOM 732 C C . ARG A 1 92 ? -10.546 3.251 -1.564 1.00 86.94 92 ARG A C 1
ATOM 734 O O . ARG A 1 92 ? -11.593 3.489 -0.973 1.00 86.94 92 ARG A O 1
ATOM 741 N N . ALA A 1 93 ? -10.176 2.014 -1.900 1.00 86.81 93 ALA A N 1
ATOM 742 C CA . ALA A 1 93 ? -11.021 0.840 -1.687 1.00 86.81 93 ALA A CA 1
ATOM 743 C C . ALA A 1 93 ? -11.241 0.503 -0.206 1.00 86.81 93 ALA A C 1
ATOM 745 O O . ALA A 1 93 ? -12.298 -0.016 0.142 1.00 86.81 93 ALA A O 1
ATOM 746 N N . VAL A 1 94 ? -10.258 0.777 0.656 1.00 86.12 94 VAL A N 1
ATOM 747 C CA . VAL A 1 94 ? -10.390 0.565 2.106 1.00 86.12 94 VAL A CA 1
ATOM 748 C C . VAL A 1 94 ? -10.871 1.809 2.848 1.00 86.12 94 VAL A C 1
ATOM 750 O O . VAL A 1 94 ? -11.004 1.760 4.064 1.00 86.12 94 VAL A O 1
ATOM 753 N N . HIS A 1 95 ? -11.140 2.907 2.134 1.00 80.12 95 HIS A N 1
ATOM 754 C CA . HIS A 1 95 ? -11.535 4.191 2.708 1.00 80.12 95 HIS A CA 1
ATOM 755 C C . HIS A 1 95 ? -10.606 4.636 3.847 1.00 80.12 95 HIS A C 1
ATOM 757 O O . HIS A 1 95 ? -11.071 4.928 4.948 1.00 80.12 95 HIS A O 1
ATOM 763 N N . VAL A 1 96 ? -9.291 4.676 3.587 1.00 71.81 96 VAL A N 1
ATOM 764 C CA . VAL A 1 96 ? -8.270 5.048 4.591 1.00 71.81 96 VAL A CA 1
ATOM 765 C C . VAL A 1 96 ? -8.653 6.323 5.346 1.00 71.81 96 VAL A C 1
ATOM 767 O O . VAL A 1 96 ? -8.550 6.349 6.567 1.00 71.81 96 VAL A O 1
ATOM 770 N N . ASP A 1 97 ? -9.173 7.328 4.640 1.00 70.00 97 ASP A N 1
ATOM 771 C CA . ASP A 1 97 ? -9.561 8.619 5.221 1.00 70.00 97 ASP A CA 1
ATOM 772 C C . ASP A 1 97 ? -10.738 8.537 6.208 1.00 70.00 97 ASP A C 1
ATOM 774 O O . ASP A 1 97 ? -10.886 9.414 7.049 1.00 70.00 97 ASP A O 1
ATOM 778 N N . LEU A 1 98 ? -11.579 7.499 6.116 1.00 72.69 98 LEU A N 1
ATOM 779 C CA . LEU A 1 98 ? -12.673 7.240 7.063 1.00 72.69 98 LEU A CA 1
ATOM 780 C C . LEU A 1 98 ? -12.242 6.325 8.212 1.00 72.69 98 LEU A C 1
ATOM 782 O O . LEU A 1 98 ? -12.871 6.313 9.268 1.00 72.69 98 L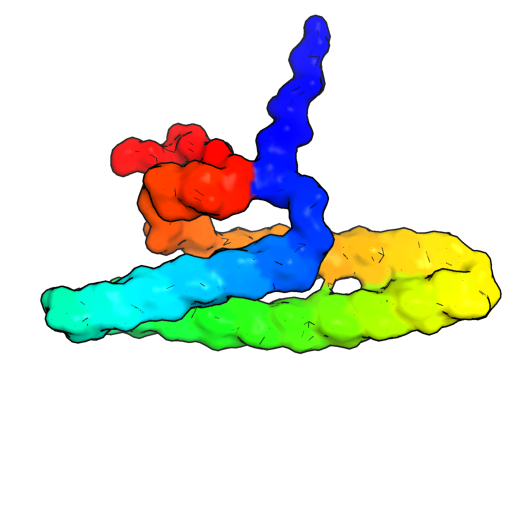EU A O 1
ATOM 786 N N . LEU A 1 99 ? -11.219 5.497 7.988 1.00 71.62 99 LEU A N 1
ATOM 787 C CA . LEU A 1 99 ? -10.732 4.550 8.988 1.00 71.62 99 LEU A CA 1
ATOM 788 C C . LEU A 1 99 ? -9.681 5.151 9.905 1.00 71.62 99 LEU A C 1
ATOM 790 O O . LEU A 1 99 ? -9.557 4.686 11.036 1.00 71.62 99 LEU A O 1
ATOM 794 N N . LEU A 1 100 ? -8.930 6.140 9.437 1.00 69.38 100 LEU A N 1
ATOM 795 C CA . LEU A 1 100 ? -7.874 6.790 10.197 1.00 69.38 100 LEU A CA 1
ATOM 796 C C . LEU A 1 100 ? -8.333 8.174 10.647 1.00 69.38 100 LEU A C 1
ATOM 798 O O . LEU A 1 100 ? -8.786 8.981 9.839 1.00 69.38 100 LEU A O 1
ATOM 802 N N . ASP A 1 101 ? -8.193 8.442 11.942 1.00 67.88 101 ASP A N 1
ATOM 803 C CA . ASP A 1 101 ? -8.495 9.764 12.490 1.00 67.88 101 ASP A CA 1
ATOM 804 C C . ASP A 1 101 ? -7.421 10.773 12.052 1.00 67.88 101 ASP A C 1
ATOM 806 O O . ASP A 1 101 ? -6.307 10.400 11.670 1.00 67.88 101 ASP A O 1
ATOM 810 N N . ARG A 1 102 ? -7.720 12.075 12.128 1.00 64.19 102 ARG A N 1
ATOM 811 C CA . ARG A 1 102 ? -6.817 13.136 11.645 1.00 64.19 102 ARG A CA 1
ATOM 812 C C . ARG A 1 102 ? -5.406 13.051 12.233 1.00 64.19 102 ARG A C 1
ATOM 814 O O . ARG A 1 102 ? -4.428 13.283 11.525 1.00 64.19 102 ARG A O 1
ATOM 821 N N . ASP A 1 103 ? -5.303 12.705 13.512 1.00 60.62 103 ASP A N 1
ATOM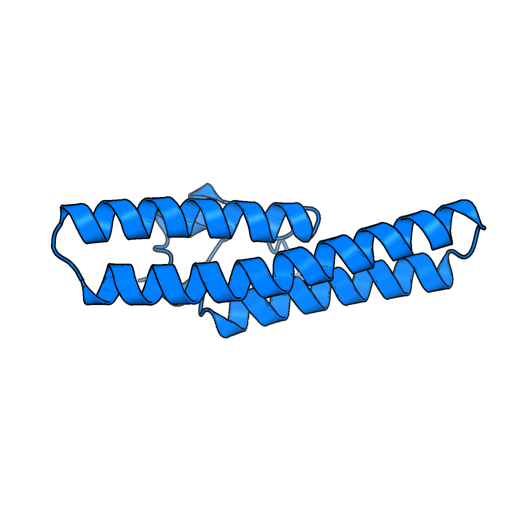 822 C CA . ASP A 1 103 ? -4.022 12.550 14.203 1.00 60.62 103 ASP A CA 1
ATOM 823 C C . ASP A 1 103 ? -3.251 11.312 13.725 1.00 60.62 103 ASP A C 1
ATOM 825 O O . ASP A 1 103 ? -2.027 11.362 13.590 1.00 60.62 103 ASP A O 1
ATOM 829 N N . GLU A 1 104 ? -3.954 10.226 13.394 1.00 63.16 104 GLU A N 1
ATOM 830 C CA . GLU A 1 104 ? -3.365 9.000 12.842 1.00 63.16 104 GLU A CA 1
ATOM 831 C C . GLU A 1 104 ? -2.882 9.230 11.406 1.00 63.16 104 GLU A C 1
ATOM 833 O O . GLU A 1 104 ? -1.772 8.826 11.064 1.00 63.16 104 GLU A O 1
ATOM 838 N N . LEU A 1 105 ? -3.664 9.959 10.601 1.00 63.56 105 LEU A N 1
ATOM 839 C CA . LEU A 1 105 ? -3.287 10.417 9.262 1.00 63.56 105 LEU A CA 1
ATOM 840 C C . LEU A 1 105 ? -2.062 11.337 9.318 1.00 63.56 105 LEU A C 1
ATOM 842 O O . LEU A 1 105 ? -1.099 11.141 8.577 1.00 63.56 105 LEU A O 1
ATOM 846 N N . ARG A 1 106 ? -2.029 12.286 10.257 1.00 61.59 106 ARG A N 1
ATOM 847 C CA . ARG A 1 106 ? -0.898 13.206 10.421 1.00 61.59 106 ARG A CA 1
ATOM 848 C C . ARG A 1 106 ? 0.373 12.495 10.889 1.00 61.59 106 ARG A C 1
ATOM 850 O O . ARG A 1 106 ? 1.458 12.860 10.435 1.00 61.59 106 ARG A O 1
ATOM 857 N N . ALA A 1 107 ? 0.260 11.477 11.745 1.00 56.22 107 ALA A N 1
ATOM 858 C CA . ALA A 1 107 ? 1.394 10.680 12.223 1.00 56.22 107 ALA A CA 1
ATOM 859 C C . ALA A 1 107 ? 2.110 9.908 11.098 1.00 56.22 107 ALA A C 1
ATOM 861 O O . ALA A 1 107 ? 3.305 9.634 11.203 1.00 56.22 107 ALA A O 1
ATOM 862 N N . ILE A 1 108 ? 1.404 9.611 10.005 1.00 55.81 108 ILE A N 1
ATOM 863 C CA . ILE A 1 108 ? 1.954 8.978 8.796 1.00 55.81 108 ILE A CA 1
ATOM 864 C C . ILE A 1 108 ? 2.176 9.974 7.645 1.00 55.81 108 ILE A C 1
ATOM 866 O O . ILE A 1 108 ? 2.461 9.569 6.520 1.00 55.81 108 ILE A O 1
ATOM 870 N N . GLY A 1 109 ? 2.051 11.274 7.927 1.00 52.19 109 GLY A N 1
ATOM 871 C CA . GLY A 1 109 ? 2.288 12.374 6.996 1.00 52.19 109 GLY A CA 1
ATOM 872 C C . GLY A 1 109 ? 1.051 12.873 6.246 1.00 52.19 109 GLY A C 1
ATOM 873 O O . GLY A 1 109 ? 1.094 13.968 5.702 1.00 52.19 109 GLY A O 1
ATOM 874 N N . VAL A 1 110 ? -0.073 12.166 6.237 1.00 53.59 110 VAL A N 1
ATOM 875 C CA . VAL A 1 110 ? -1.265 12.544 5.463 1.00 53.59 110 VAL A CA 1
ATOM 876 C C . VAL A 1 110 ? -1.972 13.760 6.084 1.00 53.59 110 VAL A C 1
ATOM 878 O O . VAL A 1 110 ? -2.419 13.728 7.229 1.00 53.59 110 VAL A O 1
ATOM 881 N N . GLN A 1 111 ? -2.096 14.852 5.321 1.00 51.44 111 GLN A N 1
ATOM 882 C CA . GLN A 1 111 ? -2.960 15.985 5.668 1.00 51.44 111 GLN A CA 1
ATOM 883 C C . GLN A 1 111 ? -4.343 15.753 5.048 1.00 51.44 111 GLN A C 1
ATOM 885 O O . GLN A 1 111 ? -4.506 15.914 3.843 1.00 51.44 111 GLN A O 1
ATOM 890 N N . SER A 1 112 ? -5.327 15.357 5.860 1.00 47.00 112 SER A N 1
ATOM 891 C CA . SER A 1 112 ? -6.733 15.286 5.440 1.00 47.00 112 SER A CA 1
ATOM 892 C C . SER A 1 112 ? -7.475 16.565 5.837 1.00 47.00 112 SER A C 1
ATOM 894 O O . SER A 1 112 ? -7.405 17.005 6.991 1.00 47.00 112 SER A O 1
ATOM 896 N N . GLU A 1 113 ? -8.175 17.164 4.870 1.00 50.47 113 GLU A N 1
ATOM 897 C CA . GLU A 1 113 ? -9.105 18.287 5.073 1.00 50.47 113 GLU A CA 1
ATOM 898 C C . GLU A 1 113 ? -10.489 17.829 5.575 1.00 50.47 113 GLU A C 1
ATOM 900 O O . GLU A 1 113 ? -11.302 18.672 5.931 1.00 50.47 113 GLU A O 1
ATOM 905 N N . TRP A 1 114 ? -10.753 16.515 5.624 1.00 45.25 114 TRP A N 1
ATOM 906 C CA . TRP A 1 114 ? -12.098 15.943 5.805 1.00 45.25 114 TRP A CA 1
ATOM 907 C C . TRP A 1 114 ? -12.329 15.222 7.141 1.00 45.25 11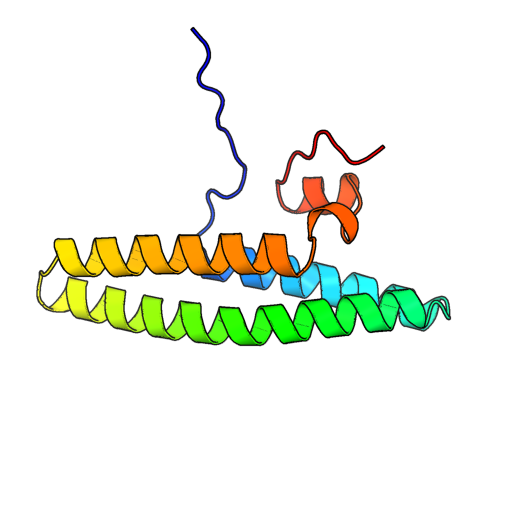4 TRP A C 1
ATOM 909 O O . TRP A 1 114 ? -13.407 14.675 7.354 1.00 45.25 114 TRP A O 1
ATOM 919 N N . ALA A 1 115 ? -11.331 15.184 8.023 1.00 41.47 115 ALA A N 1
ATOM 920 C CA . ALA A 1 115 ? -11.482 14.625 9.364 1.00 41.47 115 ALA A CA 1
ATOM 921 C C . ALA A 1 115 ? -11.813 15.760 10.351 1.00 41.47 115 ALA A C 1
ATOM 923 O O . ALA A 1 115 ? -10.899 16.467 10.785 1.00 41.47 115 ALA A O 1
ATOM 924 N N . ASP A 1 116 ? -13.108 15.946 10.630 1.00 41.84 116 ASP A N 1
ATOM 925 C CA . ASP A 1 116 ? -13.642 16.807 11.703 1.00 41.84 116 ASP A CA 1
ATOM 926 C C . ASP A 1 116 ? -13.639 16.087 13.062 1.00 41.84 116 ASP A C 1
ATOM 928 O O . ASP A 1 116 ? -14.031 14.895 13.107 1.00 41.84 116 ASP A O 1
#

pLDDT: mean 81.55, std 19.43, range [32.06, 97.5]

Organism: Caenorhabditis elegans (NCBI:txid6239)

Foldseek 3Di:
DDDPPPQVPPDQLLVLLVLLLVLLVVQLVVCVVVVVVVLNVLSVVLNVLSVVLSVVLVVLVVQLVVCVVVPNVVSNVVSSVVSVVSSVVSCVVSVSVVSAACVRCVVSPGHDPPHD

Radius of gyration: 16.19 Å; chains: 1; bounding box: 36×40×44 Å

Secondary structure (DSSP, 8-state):
-------S--S-HHHHHHHHHHHHHHHHHHHHHTT-HHHHHHHHHHHHHHHHHHHHHHHHHHHHHHHHHTT-HHHHHHHHHHHHHHHHHHHHHTTHHHHS-HHHHHHTT---SS--

Sequence (116 aa):
MSMKEETNLSGDPLTSVRTIRRVLEQKMEKANFDGKTIQATVCLRAIQRIDEYEARIEDLATRRSKALEVGDLNMAERHRLAMIDCRDTVFRAVHVDLLLDRDELRAIGVQSEWAD